Protein AF-A0A6L4ZPJ1-F1 (afdb_monomer_lite)

Foldseek 3Di:
DPPVVVVVVVLLVQLLVQLVVVQWDDDPFFIWGAGPVGRPDTKTWGADPVRQIAIPDPVRVVCCVVPVPDDGSRNSNVVNNVVVVVVVVVVVVVVVVVVVVVD

Sequence (103 aa):
MNTTIKNLNVLTKRAKLIAEMGLVAREEQGFNVKSPTNHNENLRVWRDEKGRVCCSCADFDRQSQGDLRFRCEHILAVKYFLEQLSETLQIQQIEKVLLSFHL

Structure (mmCIF, N/CA/C/O backbone):
data_AF-A0A6L4ZPJ1-F1
#
_entry.id   AF-A0A6L4ZPJ1-F1
#
loop_
_atom_site.group_PDB
_atom_site.id
_atom_site.type_symbol
_atom_site.label_atom_id
_atom_site.label_alt_id
_atom_site.label_comp_id
_atom_site.label_asym_id
_atom_site.label_entity_id
_atom_site.label_seq_id
_atom_site.pdbx_PDB_ins_code
_atom_site.Cartn_x
_atom_site.Cartn_y
_atom_site.Cartn_z
_atom_site.occupancy
_atom_site.B_iso_or_equiv
_atom_site.auth_seq_id
_atom_site.auth_comp_id
_atom_site.auth_asym_id
_atom_site.auth_atom_id
_atom_site.pdbx_PDB_model_num
ATOM 1 N N . MET A 1 1 ? 24.571 -11.482 2.522 1.00 46.94 1 MET A N 1
ATOM 2 C CA . MET A 1 1 ? 23.167 -11.672 2.965 1.00 46.94 1 MET A CA 1
ATOM 3 C C . MET A 1 1 ? 22.573 -10.446 3.697 1.00 46.94 1 MET A C 1
ATOM 5 O O . MET A 1 1 ? 21.704 -10.622 4.534 1.00 46.94 1 MET A O 1
ATOM 9 N N . ASN A 1 2 ? 22.971 -9.195 3.394 1.00 52.72 2 ASN A N 1
ATOM 10 C CA . ASN A 1 2 ? 22.628 -8.028 4.244 1.00 52.72 2 ASN A CA 1
ATOM 11 C C . ASN A 1 2 ? 21.828 -6.906 3.535 1.00 52.72 2 ASN A C 1
ATOM 13 O O . ASN A 1 2 ? 21.392 -5.950 4.171 1.00 52.72 2 ASN A O 1
ATOM 17 N N . THR A 1 3 ? 21.631 -7.000 2.217 1.00 59.22 3 THR A N 1
ATOM 18 C CA . THR A 1 3 ? 21.021 -5.930 1.401 1.00 59.22 3 THR A CA 1
ATOM 19 C C . THR A 1 3 ? 19.492 -6.014 1.375 1.00 59.22 3 THR A C 1
ATOM 21 O O . THR A 1 3 ? 18.818 -4.995 1.493 1.00 59.22 3 THR A O 1
ATOM 24 N N . THR A 1 4 ? 18.931 -7.225 1.316 1.00 62.03 4 THR A N 1
ATOM 25 C CA . THR A 1 4 ? 17.477 -7.463 1.254 1.00 62.03 4 THR A CA 1
ATOM 26 C C . THR A 1 4 ? 16.760 -7.055 2.545 1.00 62.03 4 THR A C 1
ATOM 28 O O . THR A 1 4 ? 15.718 -6.409 2.497 1.00 62.03 4 THR A O 1
ATOM 31 N N . ILE A 1 5 ? 17.354 -7.353 3.708 1.00 64.38 5 ILE A N 1
ATOM 32 C CA . ILE A 1 5 ? 16.790 -7.005 5.027 1.00 64.38 5 ILE A CA 1
ATOM 33 C C . ILE A 1 5 ? 16.817 -5.486 5.247 1.00 64.38 5 ILE A C 1
ATOM 35 O O . ILE A 1 5 ? 15.837 -4.900 5.707 1.00 64.38 5 ILE A O 1
ATOM 39 N N . LYS A 1 6 ? 17.921 -4.821 4.873 1.00 63.22 6 LYS A N 1
ATOM 40 C CA . LYS A 1 6 ? 18.027 -3.356 4.945 1.00 63.22 6 LYS A CA 1
ATOM 41 C C . LYS A 1 6 ? 16.980 -2.669 4.065 1.00 63.22 6 LYS A C 1
ATOM 43 O O . LYS A 1 6 ? 16.379 -1.698 4.511 1.00 63.22 6 LYS A O 1
ATOM 48 N N . ASN A 1 7 ? 16.729 -3.191 2.864 1.00 75.50 7 ASN A N 1
ATOM 49 C CA . ASN A 1 7 ? 15.733 -2.641 1.944 1.00 75.50 7 ASN A CA 1
ATOM 50 C C . ASN A 1 7 ? 14.300 -2.777 2.503 1.00 75.50 7 ASN A C 1
ATOM 52 O O . ASN A 1 7 ? 13.570 -1.788 2.566 1.00 75.50 7 ASN A O 1
ATOM 56 N N . LEU A 1 8 ? 13.943 -3.949 3.045 1.00 80.31 8 LEU A N 1
ATOM 57 C CA . LEU A 1 8 ? 12.629 -4.176 3.658 1.00 80.31 8 LEU A CA 1
ATOM 58 C C . LEU A 1 8 ? 12.353 -3.238 4.846 1.00 80.31 8 LEU A C 1
ATOM 60 O O . LEU A 1 8 ? 11.249 -2.704 4.974 1.00 80.31 8 LEU A O 1
ATOM 64 N N . ASN A 1 9 ? 13.358 -2.991 5.692 1.00 85.38 9 ASN A N 1
ATOM 65 C CA . ASN A 1 9 ? 13.231 -2.060 6.816 1.00 85.38 9 ASN A CA 1
ATOM 66 C C . ASN A 1 9 ? 12.971 -0.618 6.354 1.00 85.38 9 ASN A C 1
ATOM 68 O O . ASN A 1 9 ? 12.202 0.099 6.994 1.00 85.38 9 ASN A O 1
ATOM 72 N N . VAL A 1 10 ? 13.590 -0.185 5.251 1.00 88.19 10 VAL A N 1
ATOM 73 C CA . VAL A 1 10 ? 13.375 1.159 4.691 1.00 88.19 10 VAL A CA 1
ATOM 74 C C . VAL A 1 10 ? 11.965 1.288 4.119 1.00 88.19 10 VAL A C 1
ATOM 76 O O . VAL A 1 10 ? 11.261 2.230 4.485 1.00 88.19 10 VAL A O 1
ATOM 79 N N . LEU A 1 11 ? 11.528 0.326 3.299 1.00 89.69 11 LEU A N 1
ATOM 80 C CA . LEU A 1 11 ? 10.170 0.301 2.739 1.00 89.69 11 LEU A CA 1
ATOM 81 C C . LEU A 1 11 ? 9.109 0.321 3.841 1.00 89.69 11 LEU A C 1
ATOM 83 O O . LEU A 1 11 ? 8.149 1.080 3.770 1.00 89.69 11 LEU A O 1
ATOM 87 N N . THR A 1 12 ? 9.321 -0.463 4.898 1.00 93.06 12 THR A N 1
ATOM 88 C CA . THR A 1 12 ? 8.407 -0.536 6.044 1.00 93.06 12 THR A CA 1
ATOM 89 C C . THR A 1 12 ? 8.289 0.803 6.770 1.00 93.06 12 THR A C 1
ATOM 91 O O . THR A 1 12 ? 7.183 1.246 7.070 1.00 93.06 12 THR A O 1
ATOM 94 N N . LYS A 1 13 ? 9.415 1.478 7.038 1.00 93.50 13 LYS A N 1
ATOM 95 C CA . LYS A 1 13 ? 9.410 2.796 7.694 1.00 93.50 13 LYS A CA 1
ATOM 96 C C . LYS A 1 13 ? 8.690 3.846 6.850 1.00 93.50 13 LYS A C 1
ATOM 98 O O . LYS A 1 13 ? 7.886 4.601 7.384 1.00 93.50 13 LYS A O 1
ATOM 103 N N . ARG A 1 14 ? 8.949 3.873 5.539 1.00 93.50 14 ARG A N 1
ATOM 104 C CA . ARG A 1 14 ? 8.280 4.801 4.614 1.00 93.50 14 ARG A CA 1
ATOM 105 C C . ARG A 1 14 ? 6.785 4.532 4.519 1.00 93.50 14 ARG A C 1
ATOM 107 O O . ARG A 1 14 ? 5.999 5.464 4.595 1.00 93.50 14 ARG A O 1
ATOM 114 N N . ALA A 1 15 ? 6.395 3.266 4.421 1.00 95.56 15 ALA A N 1
ATOM 115 C CA . ALA A 1 15 ? 4.998 2.863 4.371 1.00 95.56 15 ALA A CA 1
ATOM 116 C C . ALA A 1 15 ? 4.204 3.317 5.605 1.00 95.56 15 ALA A C 1
ATOM 118 O O . ALA A 1 15 ? 3.095 3.826 5.460 1.00 95.56 15 ALA A O 1
ATOM 119 N N . LYS A 1 16 ? 4.780 3.175 6.807 1.00 95.94 16 LYS A N 1
ATOM 120 C CA . LYS A 1 16 ? 4.167 3.688 8.041 1.00 95.94 16 LYS A CA 1
ATOM 121 C C . LYS A 1 16 ? 3.995 5.203 8.000 1.00 95.94 16 LYS A C 1
ATOM 123 O O . LYS A 1 16 ? 2.891 5.677 8.230 1.00 95.94 16 LYS A O 1
ATOM 128 N N . LEU A 1 17 ? 5.040 5.932 7.602 1.00 94.94 17 LEU A N 1
ATOM 129 C CA . LEU A 1 17 ? 4.984 7.389 7.469 1.00 94.94 17 LEU A CA 1
ATOM 130 C C . LEU A 1 17 ? 3.883 7.836 6.490 1.00 94.94 17 LEU A C 1
ATOM 132 O O . LEU A 1 17 ? 3.143 8.764 6.789 1.00 94.94 17 LEU A O 1
ATOM 136 N N . ILE A 1 18 ? 3.738 7.163 5.342 1.00 95.44 18 ILE A N 1
ATOM 137 C CA . ILE A 1 18 ? 2.676 7.453 4.361 1.00 95.44 18 ILE A CA 1
ATOM 138 C C . ILE A 1 18 ? 1.285 7.301 4.994 1.00 95.44 18 ILE A C 1
ATOM 140 O O . ILE A 1 18 ? 0.434 8.173 4.813 1.00 95.44 18 ILE A O 1
ATOM 144 N N . ALA A 1 19 ? 1.053 6.216 5.738 1.00 95.88 19 ALA A N 1
ATOM 145 C CA . ALA A 1 19 ? -0.219 5.984 6.421 1.00 95.88 19 ALA A CA 1
ATOM 146 C C . ALA A 1 19 ? -0.478 7.034 7.518 1.00 95.88 19 ALA A C 1
ATOM 148 O O . ALA A 1 19 ? -1.538 7.655 7.535 1.00 95.88 19 ALA A O 1
ATOM 149 N N . GLU A 1 20 ? 0.515 7.292 8.373 1.00 94.94 20 GLU A N 1
ATOM 150 C CA . GLU A 1 20 ? 0.443 8.255 9.484 1.00 94.94 20 GLU A CA 1
ATOM 151 C C . GLU A 1 20 ? 0.223 9.700 9.009 1.00 94.94 20 GLU A C 1
ATOM 153 O O . GLU A 1 20 ? -0.483 10.465 9.661 1.00 94.94 20 GLU A O 1
ATOM 158 N N . MET A 1 21 ? 0.777 10.076 7.854 1.00 93.69 21 MET A N 1
ATOM 159 C CA . MET A 1 21 ? 0.578 11.400 7.251 1.00 93.69 21 MET A CA 1
ATOM 160 C C . MET A 1 21 ? -0.782 11.561 6.550 1.00 93.69 21 MET A C 1
ATOM 162 O O . MET A 1 21 ? -1.040 12.611 5.962 1.00 93.69 21 MET A O 1
ATOM 166 N N . GLY A 1 22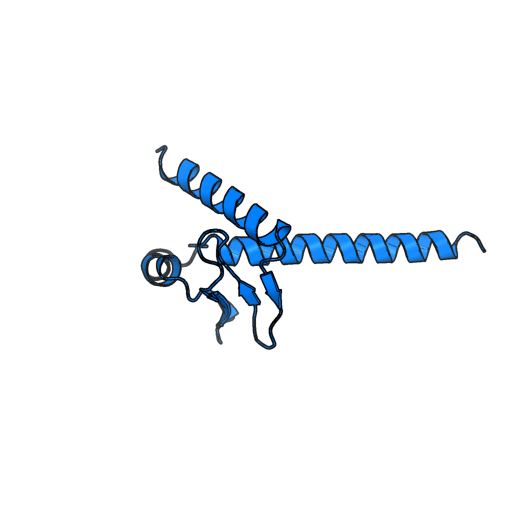 ? -1.642 10.537 6.556 1.00 94.12 22 GLY A N 1
ATOM 167 C CA . GLY A 1 22 ? -2.939 10.592 5.877 1.00 94.12 22 GLY A CA 1
ATOM 168 C C . GLY A 1 22 ? -2.821 10.650 4.351 1.00 94.12 22 GLY A C 1
ATOM 169 O O . GLY A 1 22 ? -3.697 11.186 3.677 1.00 94.12 22 GLY A O 1
ATOM 170 N N . LEU A 1 23 ? -1.738 10.105 3.787 1.00 95.62 23 LEU A N 1
ATOM 171 C CA . LEU A 1 23 ? -1.497 10.083 2.339 1.00 95.62 23 LEU A CA 1
ATOM 172 C C . LEU A 1 23 ? -2.136 8.871 1.645 1.00 95.62 23 LEU A C 1
ATOM 174 O O . LEU A 1 23 ? -1.826 8.592 0.487 1.00 95.62 23 LEU A O 1
ATOM 178 N N . VAL A 1 24 ? -3.020 8.155 2.344 1.00 96.56 24 VAL A N 1
ATOM 179 C CA . VAL A 1 24 ? -3.816 7.041 1.824 1.00 96.56 24 VAL A CA 1
ATOM 180 C C . VAL A 1 24 ? -5.288 7.439 1.857 1.00 96.56 24 VAL A C 1
ATOM 182 O O . VAL A 1 24 ? -5.825 7.758 2.915 1.00 96.56 24 VAL A O 1
ATOM 185 N N . ALA A 1 25 ? -5.954 7.380 0.707 1.00 95.69 25 ALA A N 1
ATOM 186 C CA . ALA A 1 25 ? -7.381 7.643 0.570 1.00 95.69 25 ALA A CA 1
ATOM 187 C C . ALA A 1 25 ? -8.088 6.435 -0.051 1.00 95.69 25 ALA A C 1
ATOM 189 O O . ALA A 1 25 ? -7.605 5.837 -1.013 1.00 95.69 25 ALA A O 1
ATOM 190 N N . ARG A 1 26 ? -9.248 6.064 0.498 1.00 95.75 26 ARG A N 1
ATOM 191 C CA . ARG A 1 26 ? -10.100 5.015 -0.072 1.00 95.75 26 ARG A CA 1
ATOM 192 C C . ARG A 1 26 ? -10.811 5.545 -1.320 1.00 95.75 26 ARG A C 1
ATOM 194 O O . ARG A 1 26 ? -11.413 6.611 -1.270 1.00 95.75 26 ARG A O 1
ATOM 201 N N . GLU A 1 27 ? -10.800 4.760 -2.391 1.00 94.56 27 GLU A N 1
ATOM 202 C CA . GLU A 1 27 ? -11.586 4.986 -3.610 1.00 94.56 27 GLU A CA 1
ATOM 203 C C . GLU A 1 27 ? -12.522 3.788 -3.869 1.00 94.56 27 GLU A C 1
ATOM 205 O O . GLU A 1 27 ? -12.421 2.751 -3.201 1.00 94.56 27 GLU A O 1
ATOM 210 N N . GLU A 1 28 ? -13.432 3.911 -4.844 1.00 91.06 28 GLU A N 1
ATOM 211 C CA . GLU A 1 28 ? -14.450 2.888 -5.150 1.00 91.06 28 GLU A CA 1
ATOM 212 C C . GLU A 1 28 ? -13.853 1.486 -5.335 1.00 91.06 28 GLU A C 1
ATOM 214 O O . GLU A 1 28 ? -14.347 0.508 -4.777 1.00 91.06 28 GLU A O 1
ATOM 219 N N . GLN A 1 29 ? -12.749 1.390 -6.080 1.00 89.62 29 GLN A N 1
ATOM 220 C CA . GLN A 1 29 ? -12.141 0.116 -6.479 1.00 89.62 29 GLN A CA 1
ATOM 221 C C . GLN A 1 29 ? -10.701 -0.052 -5.971 1.00 89.62 29 GLN A C 1
ATOM 223 O O . GLN A 1 29 ? -9.892 -0.754 -6.580 1.00 89.62 29 GLN A O 1
ATOM 228 N N . GLY A 1 30 ? -10.346 0.607 -4.868 1.00 96.31 30 GLY A N 1
ATOM 229 C CA . GLY A 1 30 ? -9.005 0.507 -4.304 1.00 96.31 30 GLY A CA 1
ATOM 230 C C . GLY A 1 30 ? -8.652 1.685 -3.415 1.00 96.31 30 GLY A C 1
ATOM 231 O O . GLY A 1 30 ? -9.484 2.186 -2.663 1.00 96.31 30 GLY A O 1
ATOM 232 N N . PHE A 1 31 ? -7.397 2.098 -3.490 1.00 98.00 31 PHE A N 1
ATOM 233 C CA . PHE A 1 31 ? -6.843 3.189 -2.712 1.00 98.00 31 PHE A CA 1
ATOM 234 C C . PHE A 1 31 ? -5.992 4.077 -3.604 1.00 98.00 31 PHE A C 1
ATOM 236 O O . PHE A 1 31 ? -5.236 3.586 -4.447 1.00 98.00 31 PHE A O 1
ATOM 243 N N . ASN A 1 32 ? -6.094 5.371 -3.360 1.00 96.94 32 ASN A N 1
ATOM 244 C CA 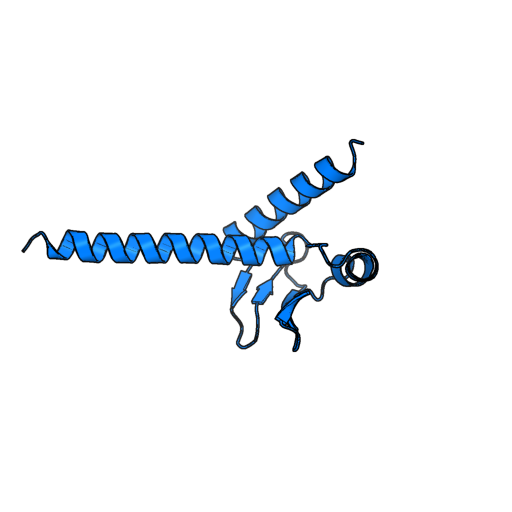. ASN A 1 32 ? -5.159 6.370 -3.831 1.00 96.94 32 ASN A CA 1
ATOM 245 C C . ASN A 1 32 ? -4.088 6.569 -2.759 1.00 96.94 32 ASN A C 1
ATOM 247 O O . ASN A 1 32 ? -4.407 6.689 -1.575 1.00 96.94 32 ASN A O 1
ATOM 251 N N . VAL A 1 33 ? -2.827 6.570 -3.162 1.00 96.56 33 VAL A N 1
ATOM 252 C CA . VAL A 1 33 ? -1.677 6.710 -2.277 1.00 96.56 33 VAL A CA 1
ATOM 253 C C . VAL A 1 33 ? -0.751 7.768 -2.854 1.00 96.56 33 VAL A C 1
ATOM 255 O O . VAL A 1 33 ? -0.339 7.671 -4.009 1.00 96.56 33 VAL A O 1
ATOM 258 N N . LYS A 1 34 ? -0.385 8.760 -2.044 1.00 93.94 34 LYS A N 1
ATOM 259 C CA . LYS A 1 34 ? 0.596 9.788 -2.415 1.00 93.94 34 LYS A CA 1
ATOM 260 C C . LYS A 1 34 ? 1.940 9.506 -1.756 1.00 93.94 34 LYS A C 1
ATOM 262 O O . LYS A 1 34 ? 2.002 9.056 -0.612 1.00 93.94 34 LYS A O 1
ATOM 267 N N . SER A 1 35 ? 3.022 9.809 -2.463 1.00 83.75 35 SER A N 1
ATOM 268 C CA . SER A 1 35 ? 4.375 9.697 -1.911 1.00 83.75 35 SER A CA 1
ATOM 269 C C . SER A 1 35 ? 4.756 10.976 -1.149 1.00 83.75 35 SER A C 1
ATOM 271 O O . SER A 1 35 ? 4.458 12.068 -1.635 1.00 83.75 35 SER A O 1
ATOM 273 N N . PRO A 1 36 ? 5.477 10.901 -0.010 1.00 81.75 36 PRO A N 1
ATOM 274 C CA . PRO A 1 36 ? 5.852 12.090 0.766 1.00 81.75 36 PRO A CA 1
ATOM 275 C C . PRO A 1 36 ? 6.821 13.013 0.016 1.00 81.75 36 PRO A C 1
ATOM 277 O O . PRO A 1 36 ? 6.875 14.209 0.263 1.00 81.75 36 PRO A O 1
ATOM 280 N N . THR A 1 37 ? 7.611 12.456 -0.902 1.00 79.19 37 THR A N 1
ATOM 281 C CA . THR A 1 37 ? 8.582 13.206 -1.710 1.00 79.19 37 THR A CA 1
ATOM 282 C C . THR A 1 37 ? 7.984 13.768 -2.997 1.00 79.19 37 THR A C 1
ATOM 284 O O . THR A 1 37 ? 8.600 14.624 -3.624 1.00 79.19 37 THR A O 1
ATOM 287 N N . ASN A 1 38 ? 6.805 13.293 -3.408 1.00 75.88 38 ASN A N 1
ATOM 288 C CA . ASN A 1 38 ? 6.132 13.727 -4.627 1.00 75.88 38 ASN A CA 1
ATOM 289 C C . ASN A 1 38 ? 4.609 13.662 -4.446 1.00 75.88 38 ASN A C 1
ATOM 291 O O . ASN A 1 38 ? 3.951 12.710 -4.863 1.00 75.88 38 ASN A O 1
ATOM 295 N N . HIS A 1 39 ? 4.045 14.694 -3.818 1.00 68.62 39 HIS A N 1
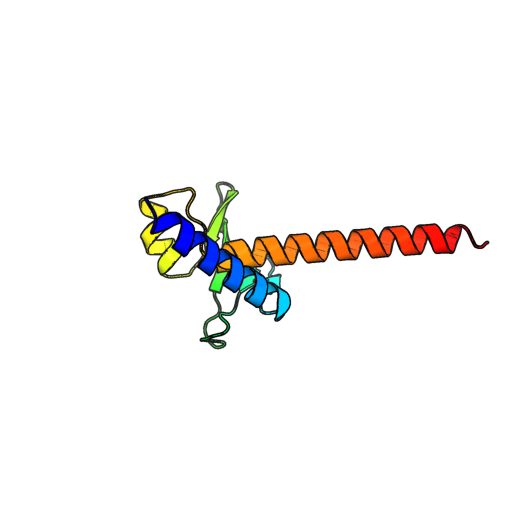ATOM 296 C CA . HIS A 1 39 ? 2.609 14.777 -3.525 1.00 68.62 39 HIS A CA 1
ATOM 297 C C . HIS A 1 39 ? 1.713 14.888 -4.772 1.00 68.62 39 HIS A C 1
ATOM 299 O O . HIS A 1 39 ? 0.498 14.712 -4.662 1.00 68.62 39 HIS A O 1
ATOM 305 N N . ASN A 1 40 ? 2.295 15.189 -5.938 1.00 71.38 40 ASN A N 1
ATOM 306 C CA . ASN A 1 40 ? 1.568 15.343 -7.199 1.00 71.38 40 ASN A CA 1
ATOM 307 C C . ASN A 1 40 ? 1.369 14.013 -7.936 1.00 71.38 40 ASN A C 1
ATOM 309 O O . ASN A 1 40 ? 0.600 13.952 -8.893 1.00 71.38 40 ASN A O 1
ATOM 313 N N . GLU A 1 41 ? 2.040 12.948 -7.499 1.00 83.00 41 GLU A N 1
ATOM 314 C CA . GLU A 1 41 ? 1.889 11.620 -8.076 1.00 83.00 41 GLU A CA 1
ATOM 315 C C . GLU A 1 41 ? 0.857 10.821 -7.275 1.00 83.00 41 GLU A C 1
ATOM 317 O O . GLU A 1 41 ? 1.102 10.406 -6.141 1.00 83.00 41 GLU A O 1
ATOM 322 N N . ASN A 1 42 ? -0.320 10.626 -7.874 1.00 90.06 42 ASN A N 1
ATOM 323 C CA . ASN A 1 42 ? -1.343 9.738 -7.335 1.00 90.06 42 ASN A CA 1
ATOM 324 C C . ASN A 1 42 ? -1.050 8.313 -7.799 1.00 90.06 42 ASN A C 1
ATOM 326 O O . ASN A 1 42 ? -1.133 8.006 -8.991 1.00 90.06 42 ASN A O 1
ATOM 330 N N . LEU A 1 43 ? -0.725 7.441 -6.853 1.00 95.38 43 LEU A N 1
ATOM 331 C CA . LEU A 1 43 ? -0.490 6.030 -7.111 1.00 95.38 43 LEU A CA 1
ATOM 332 C C . LEU A 1 43 ? -1.711 5.234 -6.682 1.00 95.38 43 LEU A C 1
ATOM 334 O O . LEU A 1 43 ? -2.274 5.452 -5.612 1.00 95.38 43 LEU A O 1
ATOM 338 N N . ARG A 1 44 ? -2.118 4.278 -7.506 1.00 97.00 44 ARG A N 1
ATOM 339 C CA . ARG A 1 44 ? -3.263 3.426 -7.211 1.00 97.00 44 ARG A CA 1
ATOM 340 C C . ARG A 1 44 ? -2.786 2.122 -6.590 1.00 97.00 44 ARG A C 1
ATOM 342 O O . ARG A 1 44 ? -1.806 1.533 -7.047 1.00 97.00 44 ARG A O 1
ATOM 349 N N . VAL A 1 45 ? -3.506 1.645 -5.583 1.00 97.81 45 VAL A N 1
ATOM 350 C CA . VAL A 1 45 ? -3.388 0.292 -5.028 1.00 97.81 45 VAL A CA 1
ATOM 351 C C . VAL A 1 45 ? -4.755 -0.374 -5.113 1.00 97.81 45 VAL A C 1
ATOM 353 O O . VAL A 1 45 ? -5.740 0.154 -4.604 1.00 97.81 45 VAL A O 1
ATOM 356 N N . TRP A 1 46 ? -4.842 -1.525 -5.770 1.00 97.62 46 TRP A N 1
ATOM 357 C CA . TRP A 1 46 ? -6.116 -2.209 -6.018 1.00 97.62 46 TRP A CA 1
ATOM 358 C C . TRP A 1 46 ? -5.945 -3.726 -5.985 1.00 97.62 46 TRP A C 1
ATOM 360 O O . TRP A 1 46 ? -4.831 -4.234 -5.843 1.00 97.62 46 TRP A O 1
ATOM 370 N N . ARG A 1 47 ? -7.055 -4.457 -6.103 1.00 95.88 47 ARG A N 1
ATOM 371 C CA . ARG A 1 47 ? -7.031 -5.889 -6.414 1.00 95.88 47 ARG A CA 1
ATOM 372 C C . ARG A 1 47 ? -7.445 -6.097 -7.862 1.00 95.88 47 ARG A C 1
ATOM 374 O O . ARG A 1 47 ? -8.427 -5.500 -8.290 1.00 95.88 47 ARG A O 1
ATOM 381 N N . ASP A 1 48 ? -6.693 -6.902 -8.602 1.00 94.12 48 ASP A N 1
ATOM 382 C CA . ASP A 1 48 ? -7.093 -7.308 -9.950 1.00 94.12 48 ASP A CA 1
ATOM 383 C C . ASP A 1 48 ? -8.247 -8.326 -9.920 1.00 94.12 48 ASP A C 1
ATOM 385 O O . ASP A 1 48 ? -8.683 -8.774 -8.858 1.00 94.12 48 ASP A O 1
ATOM 389 N N . GLU A 1 49 ? -8.723 -8.723 -11.100 1.00 94.75 49 GLU A N 1
ATOM 390 C CA . GLU A 1 49 ? -9.819 -9.692 -11.268 1.00 94.75 49 GLU A CA 1
ATOM 391 C C . GLU A 1 49 ? -9.520 -11.066 -10.645 1.00 94.75 49 GLU A C 1
ATOM 393 O O . GLU A 1 49 ? -10.431 -11.820 -10.315 1.00 94.75 49 GLU A O 1
ATOM 398 N N . LYS A 1 50 ? -8.238 -11.392 -10.440 1.00 93.06 50 LYS A N 1
ATOM 399 C CA . LYS A 1 50 ? -7.779 -12.630 -9.793 1.00 93.06 50 LYS A CA 1
ATOM 400 C C . LYS A 1 50 ? -7.572 -12.447 -8.284 1.00 93.06 50 LYS A C 1
ATOM 402 O O . LYS A 1 50 ? -7.028 -13.332 -7.624 1.00 93.06 50 LYS A O 1
ATOM 407 N N . GLY A 1 51 ? -7.958 -11.297 -7.732 1.00 91.56 51 GLY A N 1
ATOM 408 C CA . GLY A 1 51 ? -7.809 -10.945 -6.323 1.00 91.56 51 GLY A CA 1
ATOM 409 C C . GLY A 1 51 ? -6.383 -10.572 -5.906 1.00 91.56 51 GLY A C 1
ATOM 410 O O . GLY A 1 51 ? -6.136 -10.382 -4.706 1.00 91.56 51 GLY A O 1
ATOM 411 N N . ARG A 1 52 ? -5.437 -10.453 -6.847 1.00 92.38 52 ARG A N 1
ATOM 412 C CA . ARG A 1 52 ? -4.034 -10.118 -6.559 1.00 92.38 52 ARG A CA 1
ATOM 413 C C . ARG A 1 52 ? -3.910 -8.634 -6.254 1.00 92.38 52 ARG A C 1
ATOM 415 O O . ARG A 1 52 ? -4.501 -7.809 -6.936 1.00 92.38 52 ARG A O 1
ATOM 422 N N . VAL A 1 53 ? -3.129 -8.298 -5.229 1.00 95.00 53 VAL A N 1
ATOM 423 C CA . VAL A 1 53 ? -2.870 -6.901 -4.860 1.00 95.00 53 VAL A CA 1
ATOM 424 C C . VAL A 1 53 ? -1.872 -6.296 -5.846 1.00 95.00 53 VAL A C 1
ATOM 426 O O . VAL A 1 53 ? -0.777 -6.833 -6.017 1.00 95.00 53 VAL A O 1
ATOM 429 N N . CYS A 1 54 ? -2.252 -5.181 -6.460 1.00 96.38 54 CYS A N 1
ATOM 430 C CA . CYS A 1 54 ? -1.503 -4.471 -7.489 1.00 96.38 54 CYS A CA 1
ATOM 431 C C . CYS A 1 54 ? -1.217 -3.029 -7.064 1.00 96.38 54 CYS A C 1
ATOM 433 O O . CYS A 1 54 ? -1.956 -2.450 -6.263 1.00 96.38 54 CYS A O 1
ATOM 435 N N . CYS A 1 55 ? -0.158 -2.448 -7.629 1.00 96.62 55 CYS A N 1
ATOM 436 C CA . CYS A 1 55 ? 0.157 -1.031 -7.498 1.00 96.62 55 CYS A CA 1
ATOM 437 C C . CYS A 1 55 ? 0.588 -0.447 -8.848 1.00 96.62 55 CYS A C 1
ATOM 439 O O . CYS A 1 55 ? 1.193 -1.152 -9.651 1.00 96.62 55 CYS A O 1
ATOM 441 N N . SER A 1 56 ? 0.296 0.833 -9.090 1.00 96.19 56 SER A N 1
ATOM 442 C CA . SER A 1 56 ? 0.668 1.530 -10.330 1.00 96.19 56 SER A CA 1
ATOM 443 C C . SER A 1 56 ? 2.080 2.125 -10.306 1.00 96.19 56 SER A C 1
ATOM 445 O O . SER A 1 56 ? 2.458 2.801 -11.256 1.00 96.19 56 SER A O 1
ATOM 447 N N . CYS A 1 57 ? 2.853 1.939 -9.230 1.00 94.31 57 CYS A N 1
ATOM 448 C CA . CYS A 1 57 ? 4.198 2.503 -9.143 1.00 94.31 57 CYS A CA 1
ATOM 449 C C . CYS A 1 57 ? 5.209 1.707 -9.982 1.00 94.31 57 CYS A C 1
ATOM 451 O O . CYS A 1 57 ? 5.130 0.480 -10.094 1.00 94.31 57 CYS A O 1
ATOM 453 N N . ALA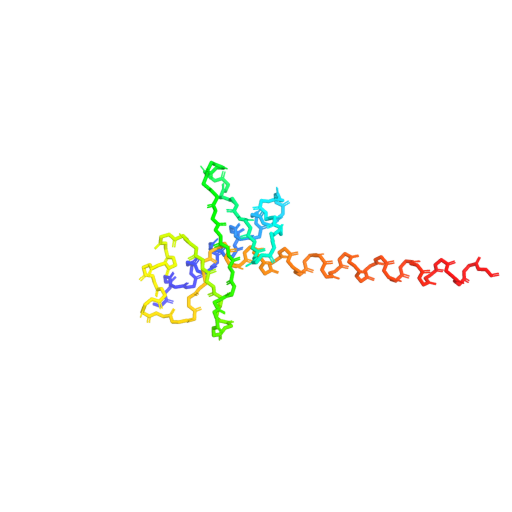 A 1 58 ? 6.203 2.409 -10.532 1.00 91.75 58 ALA A N 1
ATOM 454 C CA . ALA A 1 58 ? 7.208 1.821 -11.420 1.00 91.75 58 ALA A CA 1
ATOM 455 C C . ALA A 1 58 ? 8.014 0.684 -10.762 1.00 91.75 58 ALA A C 1
ATOM 457 O O . ALA A 1 58 ? 8.385 -0.284 -11.426 1.00 91.75 58 ALA A O 1
ATOM 458 N N . ASP A 1 59 ? 8.262 0.770 -9.452 1.00 91.12 59 ASP A N 1
ATOM 459 C CA . ASP A 1 59 ? 8.966 -0.283 -8.714 1.00 91.12 59 ASP A CA 1
ATOM 460 C C . ASP A 1 59 ? 8.165 -1.585 -8.666 1.00 91.12 59 ASP A C 1
ATOM 462 O O . ASP A 1 59 ? 8.747 -2.666 -8.771 1.00 91.12 59 ASP A O 1
ATOM 466 N N . PHE A 1 60 ? 6.839 -1.494 -8.521 1.00 93.94 60 PHE A N 1
ATOM 467 C CA . PHE A 1 60 ? 5.964 -2.661 -8.548 1.00 93.94 60 PHE A CA 1
ATOM 468 C C . PHE A 1 60 ? 5.907 -3.271 -9.944 1.00 93.94 60 PHE A C 1
ATOM 470 O O . PHE A 1 60 ? 6.089 -4.481 -10.070 1.00 93.94 60 PHE A O 1
ATOM 477 N N . ASP A 1 61 ? 5.718 -2.454 -10.980 1.00 93.19 61 ASP A N 1
ATOM 478 C CA . ASP A 1 61 ? 5.702 -2.919 -12.371 1.00 93.19 61 ASP A CA 1
ATOM 479 C C . ASP A 1 61 ? 6.991 -3.680 -12.725 1.00 93.19 61 ASP A C 1
ATOM 481 O O . ASP A 1 61 ? 6.953 -4.806 -13.221 1.00 93.19 61 ASP A O 1
ATOM 485 N N . ARG A 1 62 ? 8.146 -3.133 -12.325 1.00 92.25 62 ARG A N 1
ATOM 486 C CA . ARG A 1 62 ? 9.454 -3.748 -12.576 1.00 92.25 62 ARG A CA 1
ATOM 487 C C . ARG A 1 62 ? 9.690 -5.037 -11.788 1.00 92.25 62 ARG A C 1
ATOM 489 O O . ARG A 1 62 ? 10.237 -5.991 -12.333 1.00 92.25 62 ARG A O 1
ATOM 496 N N . GLN A 1 63 ? 9.363 -5.062 -10.495 1.00 91.88 63 GLN A N 1
ATOM 497 C CA . GLN A 1 63 ? 9.764 -6.168 -9.612 1.00 91.88 63 GLN A CA 1
ATOM 498 C C . GLN A 1 63 ? 8.732 -7.296 -9.539 1.00 91.88 63 GLN A C 1
ATOM 500 O O . GLN A 1 63 ? 9.110 -8.455 -9.362 1.00 91.88 63 GLN A O 1
ATOM 505 N N . SER A 1 64 ? 7.443 -6.996 -9.718 1.00 89.31 64 SER A N 1
ATOM 506 C CA . SER A 1 64 ? 6.372 -7.998 -9.601 1.00 89.31 64 SER A CA 1
ATOM 507 C C . SER A 1 64 ? 6.436 -9.094 -10.670 1.00 89.31 64 SER A C 1
ATOM 509 O O . SER A 1 64 ? 5.946 -10.198 -10.432 1.00 89.31 64 SER A O 1
ATOM 511 N N . GLN A 1 65 ? 7.086 -8.831 -11.810 1.00 87.81 65 GLN A N 1
ATOM 512 C CA . GLN A 1 65 ? 7.329 -9.834 -12.852 1.00 87.81 65 GLN A CA 1
ATOM 513 C C . GLN A 1 65 ? 8.313 -10.928 -12.406 1.00 87.81 65 GLN A C 1
ATOM 515 O O . GLN A 1 65 ? 8.182 -12.075 -12.826 1.00 87.81 65 GLN A O 1
ATOM 520 N N . GLY A 1 66 ? 9.283 -10.584 -11.550 1.00 87.19 66 GLY A N 1
ATOM 521 C CA . GLY A 1 66 ? 10.285 -11.520 -11.026 1.00 87.19 66 GLY A CA 1
ATOM 522 C C . GLY A 1 66 ? 9.932 -12.109 -9.658 1.00 87.19 66 GLY A C 1
ATOM 523 O O . GLY A 1 66 ? 10.383 -13.205 -9.330 1.00 87.19 66 GLY A O 1
ATOM 524 N N . ASP A 1 67 ? 9.119 -11.408 -8.863 1.00 86.44 67 ASP A N 1
ATOM 525 C CA . ASP A 1 67 ? 8.662 -11.865 -7.548 1.00 86.44 67 ASP A CA 1
ATOM 526 C C . ASP A 1 67 ? 7.201 -11.464 -7.285 1.00 86.44 67 ASP A C 1
ATOM 528 O O . ASP A 1 67 ? 6.890 -10.333 -6.911 1.00 86.44 67 ASP A O 1
ATOM 532 N N . LEU A 1 68 ? 6.289 -12.436 -7.387 1.00 84.94 68 LEU A N 1
ATOM 533 C CA . LEU A 1 68 ? 4.855 -12.251 -7.111 1.00 84.94 68 LEU A CA 1
ATOM 534 C C . LEU A 1 68 ? 4.557 -11.846 -5.651 1.00 84.94 68 LEU A C 1
ATOM 536 O O . LEU A 1 68 ? 3.457 -11.369 -5.330 1.00 84.94 68 LEU A O 1
ATOM 540 N N . ARG A 1 69 ? 5.515 -12.046 -4.738 1.00 88.50 69 ARG A N 1
ATOM 541 C CA . ARG A 1 69 ? 5.401 -11.652 -3.327 1.00 88.50 69 ARG A CA 1
ATOM 542 C C . ARG A 1 69 ? 5.915 -10.242 -3.070 1.00 88.50 69 ARG A C 1
ATOM 544 O O . ARG A 1 69 ? 5.736 -9.762 -1.952 1.00 88.50 69 ARG A O 1
ATOM 551 N N . PHE A 1 70 ? 6.486 -9.565 -4.067 1.00 91.00 70 PHE A N 1
ATOM 552 C CA . PHE A 1 70 ? 6.957 -8.195 -3.917 1.00 91.00 70 PHE A CA 1
ATOM 553 C C . PHE A 1 70 ? 5.825 -7.265 -3.459 1.00 91.00 70 PHE A C 1
ATOM 555 O O . PHE A 1 70 ? 4.688 -7.331 -3.940 1.00 91.00 70 PHE A O 1
ATOM 562 N N . ARG A 1 71 ? 6.137 -6.393 -2.500 1.00 93.38 71 ARG A N 1
ATOM 563 C CA . ARG A 1 71 ? 5.238 -5.362 -1.977 1.00 93.38 71 ARG A CA 1
ATOM 564 C C . ARG A 1 71 ? 6.023 -4.058 -1.906 1.00 93.38 71 ARG A C 1
ATOM 566 O O . ARG A 1 71 ? 6.981 -3.965 -1.143 1.00 93.38 71 ARG A O 1
ATOM 573 N N . CYS A 1 72 ? 5.624 -3.072 -2.704 1.00 94.75 72 CYS A N 1
ATOM 574 C CA . CYS A 1 72 ? 6.171 -1.723 -2.607 1.00 94.75 72 CYS A CA 1
ATOM 575 C C . CYS A 1 72 ? 5.692 -1.031 -1.321 1.00 94.75 72 CYS A C 1
ATOM 577 O O . CYS A 1 72 ? 4.757 -1.488 -0.652 1.00 94.75 72 CYS A O 1
ATOM 579 N N . GLU A 1 73 ? 6.306 0.107 -0.998 1.00 95.19 73 GLU A N 1
ATOM 580 C CA . GLU A 1 73 ? 5.917 0.926 0.155 1.00 95.19 73 GLU A CA 1
ATOM 581 C C . GLU A 1 73 ? 4.447 1.372 0.104 1.00 95.19 73 GLU A C 1
ATOM 583 O O . GLU A 1 73 ? 3.808 1.433 1.149 1.00 95.19 73 GLU A O 1
ATOM 588 N N . HIS A 1 74 ? 3.862 1.576 -1.081 1.00 96.12 74 HIS A N 1
ATOM 589 C CA . HIS A 1 74 ? 2.457 1.982 -1.233 1.00 96.12 74 HIS A CA 1
ATOM 590 C C . HIS A 1 74 ? 1.470 0.878 -0.844 1.00 96.12 74 HIS A C 1
ATOM 592 O O . HIS A 1 74 ? 0.482 1.142 -0.162 1.00 96.12 74 HIS A O 1
ATOM 598 N N . ILE A 1 75 ? 1.750 -0.379 -1.211 1.00 97.06 75 ILE A N 1
ATOM 599 C CA . ILE A 1 75 ? 0.920 -1.518 -0.784 1.00 97.06 75 ILE A CA 1
ATOM 600 C C . ILE A 1 75 ? 1.013 -1.698 0.733 1.00 97.06 75 ILE A C 1
ATOM 602 O O . ILE A 1 75 ? 0.005 -1.946 1.399 1.00 97.06 75 ILE A O 1
ATOM 606 N N . LEU A 1 76 ? 2.219 -1.562 1.288 1.00 96.81 76 LEU A N 1
ATOM 607 C CA . LEU A 1 76 ? 2.421 -1.625 2.732 1.00 96.81 76 LEU A CA 1
ATOM 608 C C . LEU A 1 76 ? 1.719 -0.460 3.449 1.00 96.81 76 LEU A C 1
ATOM 610 O O . LEU A 1 76 ? 1.140 -0.678 4.508 1.00 96.81 76 LEU A O 1
ATOM 614 N N . ALA A 1 77 ? 1.698 0.741 2.867 1.00 97.31 77 ALA A N 1
ATOM 615 C CA . ALA A 1 77 ? 0.996 1.890 3.433 1.00 97.31 77 ALA A CA 1
ATOM 616 C C . ALA A 1 77 ? -0.515 1.643 3.524 1.00 97.31 77 ALA A C 1
ATOM 618 O O . ALA A 1 77 ? -1.111 1.891 4.567 1.00 97.31 77 ALA A O 1
ATOM 619 N N . VAL A 1 78 ? -1.128 1.070 2.481 1.00 97.81 78 VAL A N 1
ATOM 620 C CA . VAL A 1 78 ? -2.548 0.669 2.515 1.00 97.81 78 VAL A CA 1
ATOM 621 C C . VAL A 1 78 ? -2.811 -0.374 3.595 1.00 97.81 78 VAL A C 1
ATOM 623 O O . VAL A 1 78 ? -3.823 -0.292 4.288 1.00 97.81 78 VAL A O 1
ATOM 626 N N . LYS A 1 79 ? -1.904 -1.343 3.771 1.00 97.44 79 LYS A N 1
ATOM 627 C CA . LYS A 1 79 ? -2.009 -2.315 4.864 1.00 97.44 79 LYS A CA 1
ATOM 628 C C . LYS A 1 79 ? -2.031 -1.608 6.226 1.00 97.44 79 LYS A C 1
ATOM 630 O O . LYS A 1 79 ? -2.949 -1.858 6.998 1.00 97.44 79 LYS A O 1
ATOM 635 N N . TYR A 1 80 ? -1.072 -0.722 6.497 1.00 97.25 80 TYR A N 1
ATOM 636 C CA . TYR A 1 80 ? -1.001 -0.011 7.779 1.00 97.25 80 TYR A CA 1
ATOM 637 C C . TYR A 1 80 ? -2.192 0.915 8.008 1.00 97.25 80 TYR A C 1
ATOM 639 O O . TYR A 1 80 ? -2.737 0.946 9.104 1.00 97.25 80 TYR A O 1
ATOM 647 N N . PHE A 1 81 ? -2.645 1.607 6.965 1.00 97.19 81 PHE A N 1
ATOM 648 C CA . PHE A 1 81 ? -3.860 2.412 7.013 1.00 97.19 81 PHE A CA 1
ATOM 649 C C . PHE A 1 81 ? -5.083 1.570 7.413 1.00 97.19 81 PHE A C 1
ATOM 651 O O . PHE A 1 81 ? -5.854 1.961 8.284 1.00 97.19 81 PHE A O 1
ATOM 658 N N . LEU A 1 82 ? -5.251 0.385 6.817 1.00 95.81 82 LEU A N 1
ATOM 659 C CA . LEU A 1 82 ? -6.346 -0.524 7.164 1.00 95.81 82 LEU A CA 1
ATOM 660 C C . LEU A 1 82 ? -6.239 -1.068 8.594 1.00 95.81 82 LEU A C 1
ATOM 662 O O . LEU A 1 82 ? -7.262 -1.181 9.266 1.00 95.81 82 LEU A O 1
ATOM 666 N N . GLU A 1 83 ? -5.030 -1.385 9.059 1.00 95.62 83 GLU A N 1
ATOM 667 C CA . GLU A 1 83 ? -4.783 -1.802 10.446 1.00 95.62 83 GLU A CA 1
ATOM 668 C C . GLU A 1 83 ? -5.189 -0.684 11.423 1.00 95.62 83 GLU A C 1
ATOM 670 O O . GLU A 1 83 ? -6.033 -0.918 12.289 1.00 95.62 83 GLU A O 1
ATOM 675 N N . GLN A 1 84 ? -4.728 0.551 11.198 1.00 93.75 84 GLN A N 1
ATOM 676 C CA . GLN A 1 84 ? -5.081 1.728 12.007 1.00 93.75 84 GLN A CA 1
ATOM 677 C C . GLN A 1 84 ? -6.592 2.002 12.034 1.00 93.75 84 GLN A C 1
ATOM 679 O O . GLN A 1 84 ? -7.162 2.286 13.091 1.00 93.75 84 GLN A O 1
ATOM 684 N N . LEU A 1 85 ? -7.267 1.894 10.884 1.00 91.62 85 LEU A N 1
ATOM 685 C CA . LEU A 1 85 ? -8.725 2.010 10.822 1.00 91.62 85 LEU A CA 1
ATOM 686 C C . LEU A 1 85 ? -9.413 0.913 11.638 1.00 91.62 85 LEU A C 1
ATOM 688 O O . LEU A 1 85 ? -10.368 1.199 12.359 1.00 91.62 85 LEU A O 1
ATOM 692 N N . SER A 1 86 ? -8.944 -0.333 11.540 1.00 91.75 86 SER A N 1
ATOM 693 C CA . SER A 1 86 ? -9.541 -1.450 12.276 1.00 91.75 86 SER A CA 1
ATOM 694 C C . SER A 1 86 ? -9.393 -1.293 13.791 1.00 91.75 86 SER A C 1
ATOM 696 O O . SER A 1 86 ? -10.360 -1.515 14.517 1.00 91.75 86 SER A O 1
ATOM 698 N N . GLU A 1 87 ? -8.234 -0.827 14.258 1.00 89.81 87 GLU A N 1
ATOM 699 C CA . GLU A 1 87 ? -7.974 -0.534 15.670 1.00 89.81 87 GLU A CA 1
ATOM 700 C C . GLU A 1 87 ? -8.867 0.610 16.167 1.00 89.81 87 GLU A C 1
ATOM 702 O O . GLU A 1 87 ? -9.516 0.494 17.207 1.00 89.81 87 GLU A O 1
ATOM 707 N N . THR A 1 88 ? -8.985 1.683 15.379 1.00 88.25 88 THR A N 1
ATOM 708 C CA . THR A 1 88 ? -9.838 2.836 15.709 1.00 88.25 88 THR A CA 1
ATOM 709 C C . THR A 1 88 ? -11.306 2.425 15.848 1.00 88.25 88 THR A C 1
ATOM 711 O O . THR A 1 88 ? -11.977 2.815 16.804 1.00 88.25 88 THR A O 1
ATOM 714 N N . LEU A 1 89 ? -11.810 1.595 14.929 1.00 88.19 89 LEU A N 1
ATOM 715 C CA . LEU A 1 89 ? -13.188 1.097 14.971 1.00 88.19 89 LEU A CA 1
ATOM 716 C C . LEU A 1 89 ? -13.439 0.180 16.177 1.00 88.19 89 LEU A C 1
ATOM 718 O O . LEU A 1 89 ? -14.505 0.255 16.789 1.00 88.19 89 LEU A O 1
ATOM 722 N N . GLN A 1 90 ? -12.465 -0.658 16.545 1.00 89.75 90 GLN A N 1
ATOM 723 C CA . GLN A 1 90 ? -12.564 -1.512 17.732 1.00 89.75 90 GLN A CA 1
ATOM 724 C C . GLN A 1 90 ? -12.638 -0.684 19.020 1.00 89.75 90 GLN A C 1
ATOM 726 O O . GLN A 1 90 ? -13.492 -0.957 19.864 1.00 89.75 90 GLN A O 1
ATOM 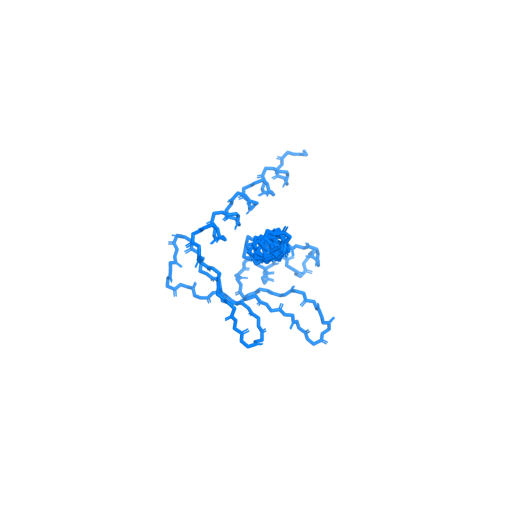731 N N . ILE A 1 91 ? -11.806 0.353 19.155 1.00 86.75 91 ILE A N 1
ATOM 732 C CA . ILE A 1 91 ? -11.827 1.256 20.318 1.00 86.75 91 ILE A CA 1
ATOM 733 C C . ILE A 1 91 ? -13.192 1.941 20.438 1.00 86.75 91 ILE A C 1
ATOM 735 O O . ILE A 1 91 ? -13.816 1.878 21.496 1.00 86.75 91 ILE A O 1
ATOM 739 N N . GLN A 1 92 ? -13.712 2.499 19.340 1.00 86.19 92 GLN A N 1
ATOM 740 C CA . GLN A 1 92 ? -15.033 3.139 19.328 1.00 86.19 92 GLN A CA 1
ATOM 741 C C . GLN A 1 92 ? -16.164 2.175 19.717 1.00 86.19 92 GLN A C 1
ATOM 743 O O . GLN A 1 92 ? -17.146 2.576 20.346 1.00 86.19 92 GLN A O 1
ATOM 748 N N . GLN A 1 93 ? -16.056 0.900 19.337 1.00 86.81 93 GLN A N 1
ATOM 749 C CA . GLN A 1 93 ? -17.025 -0.120 19.730 1.00 86.81 93 GLN A CA 1
ATOM 750 C C . GLN A 1 93 ? -16.947 -0.427 21.234 1.00 86.81 93 GLN A C 1
ATOM 752 O O . GLN A 1 93 ? -17.991 -0.531 21.879 1.00 86.81 93 GLN A O 1
ATOM 757 N N . ILE A 1 94 ? -15.741 -0.520 21.801 1.00 87.81 94 ILE A N 1
ATOM 758 C CA . ILE A 1 94 ? -15.524 -0.736 23.241 1.00 87.81 94 ILE A CA 1
ATOM 759 C C . ILE A 1 94 ? -16.055 0.449 24.060 1.00 87.81 94 ILE A C 1
ATOM 761 O O . ILE A 1 94 ? -16.767 0.237 25.039 1.00 87.81 94 ILE A O 1
ATOM 765 N N . GLU A 1 95 ? -15.779 1.688 23.651 1.00 88.38 95 GLU A N 1
ATOM 766 C CA . GLU A 1 95 ? -16.262 2.892 24.344 1.00 88.38 95 GLU A CA 1
ATOM 767 C C . GLU A 1 95 ? -17.792 2.954 24.399 1.00 88.38 95 GLU A C 1
ATOM 769 O O . GLU A 1 95 ? -18.363 3.208 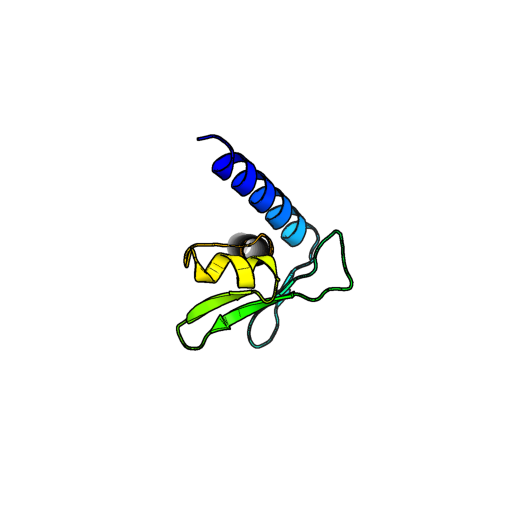25.460 1.00 88.38 95 GLU A O 1
ATOM 774 N N . LYS A 1 96 ? -18.474 2.651 23.286 1.00 85.56 96 LYS A N 1
ATOM 775 C CA . LYS A 1 96 ? -19.945 2.567 23.259 1.00 85.56 96 LYS A CA 1
ATOM 776 C C . LYS A 1 96 ? -20.479 1.531 24.245 1.00 85.56 96 LYS A C 1
ATOM 778 O O . LYS A 1 96 ? -21.476 1.785 24.916 1.00 85.56 96 LYS A O 1
ATOM 783 N N . VAL A 1 97 ? -19.815 0.380 24.337 1.00 86.00 97 VAL A N 1
ATOM 784 C CA . VAL A 1 97 ? -20.178 -0.682 25.279 1.00 86.00 97 VAL A CA 1
ATOM 785 C C . VAL A 1 97 ? -19.972 -0.211 26.724 1.00 86.00 97 VAL A C 1
ATOM 787 O O . VAL A 1 97 ? -20.892 -0.322 27.529 1.00 86.00 97 VAL A O 1
ATOM 790 N N . LEU A 1 98 ? -18.831 0.393 27.060 1.00 86.88 98 LEU A N 1
ATOM 791 C CA . LEU A 1 98 ? -18.560 0.907 28.411 1.00 86.88 98 LEU A CA 1
ATOM 792 C C . LEU A 1 98 ? -19.535 2.014 28.843 1.00 86.88 98 LEU A C 1
ATOM 794 O O . LEU A 1 98 ? -19.994 2.013 29.987 1.00 86.88 98 LEU A O 1
ATOM 798 N N . LEU A 1 99 ? -19.895 2.917 27.926 1.00 83.12 99 LEU A N 1
ATOM 799 C CA . LEU A 1 99 ? -20.906 3.951 28.166 1.00 83.12 99 LEU A CA 1
ATOM 800 C C . LEU A 1 99 ? -22.302 3.353 28.398 1.00 83.12 99 LEU A C 1
ATOM 802 O O . LEU A 1 99 ? -23.067 3.900 29.186 1.00 83.12 99 LEU A O 1
ATOM 806 N N . SER A 1 100 ? -22.624 2.213 27.778 1.00 82.19 100 SER A N 1
ATOM 807 C CA . SER A 1 100 ? -23.904 1.522 27.999 1.00 82.19 100 SER A CA 1
ATOM 808 C C . SER A 1 100 ? -24.022 0.832 29.367 1.00 82.19 100 SER A C 1
ATOM 810 O O . SER A 1 100 ? -25.135 0.551 29.798 1.00 82.19 100 SER A O 1
ATOM 812 N N . PHE A 1 101 ? -22.901 0.599 30.062 1.00 78.81 101 PHE A N 1
ATOM 813 C CA . PHE A 1 101 ? -22.864 0.046 31.425 1.00 78.81 101 PHE A CA 1
ATOM 814 C C . PHE A 1 101 ? -22.917 1.111 32.536 1.00 78.81 101 PHE A C 1
ATOM 816 O O . PHE A 1 101 ? -22.945 0.752 33.708 1.00 78.81 101 PHE A O 1
ATOM 823 N N . HIS A 1 102 ? -22.900 2.404 32.191 1.00 63.16 102 HIS A N 1
ATOM 824 C CA . HIS A 1 102 ? -23.080 3.515 33.140 1.00 63.16 102 HIS A CA 1
ATOM 825 C C . HIS A 1 102 ? -24.541 4.023 33.192 1.00 63.16 102 HIS A C 1
ATOM 827 O O . HIS A 1 102 ? -24.785 5.173 33.557 1.00 63.16 102 HIS A O 1
ATOM 833 N N . LEU A 1 103 ? -25.500 3.163 32.832 1.00 55.31 103 LEU A N 1
ATOM 834 C CA . LEU A 1 103 ? -26.939 3.299 33.104 1.00 55.31 103 LEU A CA 1
ATOM 835 C C . LEU A 1 103 ? -27.326 2.372 34.261 1.00 55.31 103 LEU A C 1
ATOM 837 O O . LEU A 1 103 ? -28.214 2.770 35.044 1.00 55.31 103 LEU A O 1
#

Radius of gyration: 16.81 Å; chains: 1; bounding box: 50×28×46 Å

pLDDT: mean 88.56, std 10.66, range [46.94, 98.0]

Secondary structure (DSSP, 8-state):
--HHHHHHHHHHHHHHHHHHTT-EEEETTEEEEEETTEEEEEEEEEE-TTS-EEE-SHHHHHHHTT-TT---HHHHHHHHHHHHHHHHHHHHHHHHHHHHT--